Protein AF-A0A5C6NQ43-F1 (afdb_monomer_lite)

Radius of gyration: 27.14 Å; chains: 1; bounding box: 45×56×101 Å

pLDDT: mean 70.21, std 15.9, range [39.44, 92.94]

Organism: NCBI:txid433684

Foldseek 3Di:
DDDPDDPPPPDPDDPQKKKKKKWKAKAFFKKKFKFKAFPPDPDGDGGQDMDGGHPDDDIDIDMGIDRHPHDIDIDIDIGDDPDPDIDIDIDDIDMDGDHDDDDPPPPPVPPPPPPPPVVVVVVVVVVVVVVVPD

Sequence (134 aa):
MAGSGEPAARGRQVKQKQTQAVFVEALSEGTLNAFLKQKGQTSSEGPVWSLNGNQGDHWKQAKVSIHPTSSFQVVLEGIRGPGIEGDIAIDDVTLEEGECRDPPTNLSSKVLFRSSHIWLLCVTLVMTLLEGQR

Structure (mmCIF, N/CA/C/O backbone):
data_AF-A0A5C6NQ43-F1
#
_entry.id   AF-A0A5C6NQ43-F1
#
loop_
_atom_site.group_PDB
_atom_site.id
_atom_site.type_symbol
_atom_site.label_atom_id
_atom_site.label_alt_id
_atom_site.label_comp_id
_atom_site.label_asym_id
_atom_site.label_entity_id
_atom_site.label_seq_id
_atom_site.pdbx_PDB_ins_code
_atom_site.Cartn_x
_atom_site.Cartn_y
_atom_site.Cartn_z
_atom_site.occupancy
_atom_site.B_iso_or_equiv
_atom_site.auth_seq_id
_atom_site.auth_comp_id
_atom_site.auth_asym_id
_atom_site.auth_atom_id
_atom_site.pdbx_PDB_model_num
ATOM 1 N N . MET A 1 1 ? -32.860 -5.050 53.056 1.00 42.69 1 MET A N 1
ATOM 2 C CA . MET A 1 1 ? -33.256 -4.546 51.725 1.00 42.69 1 MET A CA 1
ATOM 3 C C . MET A 1 1 ? -32.010 -4.554 50.859 1.00 42.69 1 MET A C 1
ATOM 5 O O . MET A 1 1 ? -31.012 -3.974 51.265 1.00 42.69 1 MET A O 1
ATOM 9 N N . ALA A 1 2 ? -32.034 -5.323 49.774 1.00 43.94 2 ALA A N 1
ATOM 10 C CA . ALA A 1 2 ? -30.904 -5.544 48.880 1.00 43.94 2 ALA A CA 1
ATOM 11 C C . ALA A 1 2 ? -30.531 -4.285 48.081 1.00 43.94 2 ALA A C 1
ATOM 13 O O . ALA A 1 2 ? -31.380 -3.441 47.809 1.00 43.94 2 ALA A O 1
ATOM 14 N N . GLY A 1 3 ? -29.267 -4.215 47.675 1.00 42.47 3 GLY A N 1
ATOM 15 C CA . GLY A 1 3 ? -28.740 -3.214 46.753 1.00 42.47 3 GLY A CA 1
ATOM 16 C C . GLY A 1 3 ? -27.366 -3.632 46.241 1.00 42.47 3 GLY A C 1
ATOM 17 O O . GLY A 1 3 ? -26.404 -2.884 46.372 1.00 42.47 3 GLY A O 1
ATOM 18 N N . SER A 1 4 ? -27.244 -4.866 45.741 1.00 46.81 4 SER A N 1
ATOM 19 C CA . SER A 1 4 ? -26.047 -5.318 45.031 1.00 46.81 4 SER A CA 1
ATOM 20 C C . SER A 1 4 ? -25.975 -4.590 43.690 1.00 46.81 4 SER A C 1
ATOM 22 O O . SER A 1 4 ? -26.753 -4.881 42.783 1.00 46.81 4 SER A O 1
ATOM 24 N N . GLY A 1 5 ? -25.066 -3.623 43.581 1.00 43.56 5 GLY A N 1
ATOM 25 C CA . GLY A 1 5 ? -24.696 -3.025 42.305 1.00 43.56 5 GLY A CA 1
ATOM 26 C C . GLY A 1 5 ? -24.060 -4.084 41.409 1.00 43.56 5 GLY A C 1
ATOM 27 O O . GLY A 1 5 ? -23.017 -4.646 41.737 1.00 43.56 5 GLY A O 1
ATOM 28 N N . GLU A 1 6 ? -24.724 -4.374 40.301 1.00 54.03 6 GLU A N 1
ATOM 29 C CA . GLU A 1 6 ? -24.242 -5.228 39.224 1.00 54.03 6 GLU A CA 1
ATOM 30 C C . GLU A 1 6 ? -22.988 -4.596 38.588 1.00 54.03 6 GLU A C 1
ATOM 3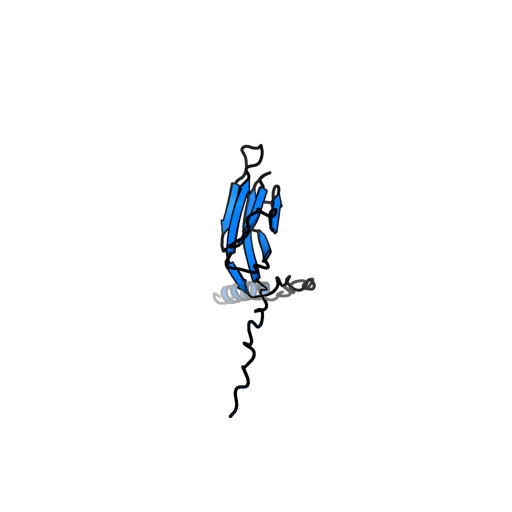2 O O . GLU A 1 6 ? -23.035 -3.425 38.191 1.00 54.03 6 GLU A O 1
ATOM 37 N N . PRO A 1 7 ? -21.842 -5.295 38.487 1.00 45.91 7 PRO A N 1
ATOM 38 C CA . PRO A 1 7 ? -20.711 -4.756 37.755 1.00 45.91 7 PRO A CA 1
ATOM 39 C C . PRO A 1 7 ? -21.032 -4.786 36.259 1.00 45.91 7 PRO A C 1
ATOM 41 O O . PRO A 1 7 ? -21.253 -5.843 35.670 1.00 45.91 7 PRO A O 1
ATOM 44 N N . ALA A 1 8 ? -21.035 -3.602 35.646 1.00 46.59 8 ALA A N 1
ATOM 45 C CA . ALA A 1 8 ? -21.163 -3.423 34.209 1.00 46.59 8 ALA A CA 1
ATOM 46 C C . ALA A 1 8 ? -20.105 -4.261 33.472 1.00 46.59 8 ALA A C 1
ATOM 48 O O . ALA A 1 8 ? -18.923 -3.912 33.439 1.00 46.59 8 ALA A O 1
ATOM 49 N N . ALA A 1 9 ? -20.538 -5.359 32.852 1.00 51.62 9 ALA A N 1
ATOM 50 C CA . ALA A 1 9 ? -19.732 -6.135 31.925 1.00 51.62 9 ALA A CA 1
ATOM 51 C C . ALA A 1 9 ? -19.460 -5.280 30.679 1.00 51.62 9 ALA A C 1
ATOM 53 O O . ALA A 1 9 ? -20.261 -5.227 29.746 1.00 51.62 9 ALA A O 1
ATOM 54 N N . ARG A 1 10 ? -18.337 -4.557 30.670 1.00 54.12 10 ARG A N 1
ATOM 55 C CA . ARG A 1 10 ? -17.939 -3.729 29.532 1.00 54.12 10 ARG A CA 1
ATOM 56 C C . ARG A 1 10 ? -16.846 -4.432 28.728 1.00 54.12 10 ARG A C 1
ATOM 58 O O . ARG A 1 10 ? -15.673 -4.381 29.069 1.00 54.12 10 ARG A O 1
ATOM 65 N N . GLY A 1 11 ? -17.280 -5.041 27.624 1.00 39.44 11 GLY A N 1
ATOM 66 C CA . GLY A 1 11 ? -16.494 -5.180 26.399 1.00 39.44 11 GLY A CA 1
ATOM 67 C C . GLY A 1 11 ? -15.683 -6.463 26.257 1.00 39.44 11 GLY A C 1
ATOM 68 O O . GLY A 1 11 ? -14.483 -6.488 26.506 1.00 39.44 11 GLY A O 1
ATOM 69 N N . ARG A 1 12 ? -16.308 -7.505 25.700 1.00 47.41 12 ARG A N 1
ATOM 70 C CA . ARG A 1 12 ? -15.582 -8.515 24.925 1.00 47.41 12 ARG A CA 1
ATOM 71 C C . ARG A 1 12 ? -14.953 -7.777 23.739 1.00 47.41 12 ARG A C 1
ATOM 73 O O . ARG A 1 12 ? -15.674 -7.403 22.819 1.00 47.41 12 ARG A O 1
ATOM 80 N N . GLN A 1 13 ? -13.650 -7.500 23.791 1.00 44.06 13 GLN A N 1
ATOM 81 C CA . GLN A 1 13 ? -12.921 -6.980 22.634 1.00 44.06 13 GLN A CA 1
ATOM 82 C C . GLN A 1 13 ? -13.103 -7.993 21.501 1.00 44.06 13 GLN A C 1
ATOM 84 O O . GLN A 1 13 ? -12.700 -9.156 21.606 1.00 44.06 13 GLN A O 1
ATOM 89 N N . VAL A 1 14 ? -13.835 -7.575 20.472 1.00 47.53 14 VAL A N 1
ATOM 90 C CA . VAL A 1 14 ? -14.024 -8.329 19.237 1.00 47.53 14 VAL A CA 1
ATOM 91 C C . VAL A 1 14 ? -12.625 -8.613 18.696 1.00 47.53 14 VAL A C 1
ATOM 93 O O . VAL A 1 14 ? -11.784 -7.720 18.678 1.00 47.53 14 VAL A O 1
ATOM 96 N N . LYS A 1 15 ? -12.337 -9.861 18.312 1.00 43.22 15 LYS A N 1
ATOM 97 C CA . LYS A 1 15 ? -11.091 -10.205 17.614 1.00 43.22 15 LYS A CA 1
ATOM 98 C C . LYS A 1 15 ? -11.047 -9.394 16.315 1.00 43.22 15 LYS A C 1
ATOM 100 O O . LYS A 1 15 ? -11.619 -9.829 15.325 1.00 43.22 15 LYS A O 1
ATOM 105 N N . GLN A 1 16 ? -10.411 -8.228 16.319 1.00 48.62 16 GLN A N 1
ATOM 106 C CA . GLN A 1 16 ? -10.221 -7.440 15.106 1.00 48.62 16 GLN A CA 1
ATOM 107 C C . GLN A 1 16 ? -8.994 -8.003 14.393 1.00 48.62 16 GLN A C 1
ATOM 109 O O . GLN A 1 16 ? -7.851 -7.720 14.740 1.00 48.62 16 GLN A O 1
ATOM 114 N N . LYS A 1 17 ? -9.266 -8.923 13.472 1.00 54.34 17 LYS A N 1
ATOM 115 C CA . LYS A 1 17 ? -8.315 -9.515 12.535 1.00 54.34 17 LYS A CA 1
ATOM 116 C C . LYS A 1 17 ? -8.900 -9.214 11.165 1.00 54.34 17 LYS A C 1
ATOM 118 O O . LYS A 1 17 ? -9.928 -9.802 10.842 1.00 54.34 17 LYS A O 1
ATOM 123 N N . GLN A 1 18 ? -8.366 -8.244 10.432 1.00 55.59 18 GLN A N 1
ATOM 124 C CA . GLN A 1 18 ? -8.884 -7.895 9.107 1.00 55.59 18 GLN A CA 1
ATOM 125 C C . GLN A 1 18 ? -7.736 -7.755 8.112 1.00 55.59 18 GLN A C 1
ATOM 127 O O . GLN A 1 18 ? -6.683 -7.200 8.410 1.00 55.59 18 GLN A O 1
ATOM 132 N N . THR A 1 19 ? -7.954 -8.308 6.928 1.00 60.59 19 THR A N 1
ATOM 133 C CA . THR A 1 19 ? -6.986 -8.458 5.848 1.00 60.59 19 THR A CA 1
ATOM 134 C C . THR A 1 19 ? -7.571 -7.832 4.589 1.00 60.59 19 THR A C 1
ATOM 136 O O . THR A 1 19 ? -8.739 -8.052 4.278 1.00 60.59 19 THR A O 1
ATOM 139 N N . GLN A 1 20 ? -6.769 -7.069 3.850 1.00 57.50 20 GLN A N 1
ATOM 140 C CA . GLN A 1 20 ? -7.145 -6.512 2.553 1.00 57.50 20 GLN A CA 1
ATOM 141 C C . GLN A 1 20 ? -6.337 -7.161 1.433 1.00 57.50 20 GLN A C 1
ATOM 143 O O . GLN A 1 20 ? -5.136 -7.365 1.595 1.00 57.50 20 GLN A O 1
ATOM 148 N N . ALA A 1 21 ? -6.981 -7.435 0.297 1.00 51.72 21 ALA A N 1
ATOM 149 C CA . ALA A 1 21 ? -6.299 -7.719 -0.961 1.00 51.72 21 ALA A CA 1
ATOM 150 C C . ALA A 1 21 ? -6.329 -6.475 -1.867 1.00 51.72 21 ALA A C 1
ATOM 152 O O . ALA A 1 21 ? -7.380 -5.852 -2.014 1.00 51.72 21 ALA A O 1
ATOM 153 N N . VAL A 1 22 ? -5.188 -6.106 -2.449 1.00 54.22 22 VAL A N 1
ATOM 154 C CA . VAL A 1 22 ? -5.048 -5.006 -3.417 1.00 54.22 22 VAL A CA 1
ATOM 155 C C . VAL A 1 22 ? -4.389 -5.581 -4.666 1.00 54.22 22 VAL A C 1
ATOM 157 O O . VAL A 1 22 ? -3.285 -6.114 -4.564 1.00 54.22 22 VAL A O 1
ATOM 160 N N . PHE A 1 23 ? -5.032 -5.512 -5.831 1.00 52.94 23 PHE A N 1
ATOM 161 C CA . PHE A 1 23 ? -4.378 -5.867 -7.093 1.00 52.94 23 PHE A CA 1
ATOM 162 C C . PHE A 1 23 ? -3.663 -4.634 -7.623 1.00 52.94 23 PHE A C 1
ATOM 164 O O . PHE A 1 23 ? -4.298 -3.599 -7.789 1.00 52.94 23 PHE A O 1
ATOM 171 N N . VAL A 1 24 ? -2.348 -4.722 -7.820 1.00 55.03 24 VAL A N 1
ATOM 172 C CA . VAL A 1 24 ? -1.509 -3.579 -8.198 1.00 55.03 24 VAL A CA 1
ATOM 173 C C . VAL A 1 24 ? -0.766 -3.891 -9.490 1.00 55.03 24 VAL A C 1
ATOM 175 O O . VAL A 1 24 ? -0.080 -4.913 -9.579 1.00 55.03 24 VAL A O 1
ATOM 178 N N . GLU A 1 25 ? -0.864 -2.984 -10.459 1.00 54.09 25 GLU A N 1
ATOM 179 C CA . GLU A 1 25 ? 0.135 -2.816 -11.513 1.00 54.09 25 GLU A CA 1
ATOM 180 C C . GLU A 1 25 ? 1.011 -1.631 -11.110 1.00 54.09 25 GLU A C 1
ATOM 182 O O . GLU A 1 25 ? 0.499 -0.566 -10.779 1.00 54.09 25 GLU A O 1
ATOM 187 N N . ALA A 1 26 ? 2.325 -1.824 -11.081 1.00 54.41 26 ALA A N 1
ATOM 188 C CA . ALA A 1 26 ? 3.274 -0.727 -10.968 1.00 54.41 26 ALA A CA 1
ATOM 189 C C . ALA A 1 26 ? 4.340 -0.953 -12.032 1.00 54.41 26 ALA A C 1
ATOM 191 O O . ALA A 1 26 ? 5.297 -1.711 -11.837 1.00 54.41 26 ALA A O 1
ATOM 192 N N . LEU A 1 27 ? 4.129 -0.324 -13.184 1.00 53.94 27 LEU A N 1
ATOM 193 C CA . LEU A 1 27 ? 5.169 -0.181 -14.187 1.00 53.94 27 LEU A CA 1
ATOM 194 C C . LEU A 1 27 ? 6.058 0.972 -13.690 1.00 53.94 27 LEU A C 1
ATOM 196 O O . LEU A 1 27 ? 5.546 2.045 -13.426 1.00 53.94 27 LEU A O 1
ATOM 200 N N . SER A 1 28 ? 7.368 0.763 -13.545 1.00 63.00 28 SER A N 1
ATOM 201 C CA . SER A 1 28 ? 8.389 1.751 -13.108 1.00 63.00 28 SER A CA 1
ATOM 202 C C . SER A 1 28 ? 8.558 2.057 -11.598 1.00 63.00 28 SER A C 1
ATOM 204 O O . SER A 1 28 ? 7.896 1.500 -10.728 1.00 63.00 28 SER A O 1
ATOM 206 N N . GLU A 1 29 ? 9.568 2.888 -11.296 1.00 71.69 29 GLU A N 1
ATOM 207 C CA . GLU A 1 29 ? 10.165 3.258 -9.999 1.00 71.69 29 GLU A CA 1
ATOM 208 C C . GLU A 1 29 ? 9.240 4.004 -9.006 1.00 71.69 29 GLU A C 1
ATOM 210 O O . GLU A 1 29 ? 9.724 4.719 -8.128 1.00 71.69 29 GLU A O 1
ATOM 215 N N . GLY A 1 30 ? 7.918 3.888 -9.140 1.00 83.19 30 GLY A N 1
ATOM 216 C CA . GLY A 1 30 ? 6.956 4.471 -8.203 1.00 83.19 30 GLY A CA 1
ATOM 217 C C . GLY A 1 30 ? 6.857 3.710 -6.879 1.00 83.19 30 GLY A C 1
ATOM 218 O O . GLY A 1 30 ? 7.342 2.585 -6.735 1.00 83.19 30 GLY A O 1
ATOM 219 N N . THR A 1 31 ? 6.186 4.320 -5.904 1.00 89.75 31 THR A N 1
ATOM 220 C CA . THR A 1 31 ? 5.853 3.683 -4.625 1.00 89.75 31 THR A CA 1
ATOM 221 C C . THR A 1 31 ? 4.344 3.684 -4.425 1.00 89.75 31 THR A C 1
ATOM 223 O O . THR A 1 31 ? 3.708 4.719 -4.579 1.00 89.75 31 THR A O 1
ATOM 226 N N . LEU A 1 32 ? 3.764 2.554 -4.031 1.00 90.12 32 LEU A N 1
ATOM 227 C CA . LEU A 1 32 ? 2.404 2.483 -3.509 1.00 90.12 32 LEU A CA 1
ATOM 228 C C . LEU A 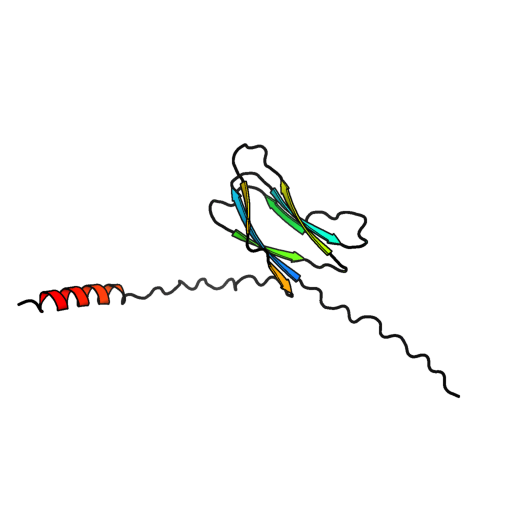1 32 ? 2.462 2.190 -2.011 1.00 90.12 32 LEU A C 1
ATOM 230 O O . LEU A 1 32 ? 2.966 1.152 -1.589 1.00 90.12 32 LEU A O 1
ATOM 234 N N . ASN A 1 33 ? 1.914 3.094 -1.211 1.00 92.75 33 ASN A N 1
ATOM 235 C CA . ASN A 1 33 ? 1.790 2.955 0.232 1.00 92.75 33 ASN A CA 1
ATOM 236 C C . ASN A 1 33 ? 0.335 2.686 0.620 1.00 92.75 33 ASN A C 1
ATOM 238 O O . ASN A 1 33 ? -0.592 3.210 0.004 1.00 92.75 33 ASN A O 1
ATOM 242 N N . ALA A 1 34 ? 0.137 1.935 1.699 1.00 91.38 34 ALA A N 1
ATOM 243 C CA . ALA A 1 34 ? -1.135 1.835 2.398 1.00 91.38 34 ALA A CA 1
ATOM 244 C C . ALA A 1 34 ? -0.974 2.359 3.828 1.00 91.38 34 ALA A C 1
ATOM 246 O O . ALA A 1 34 ? -0.055 1.96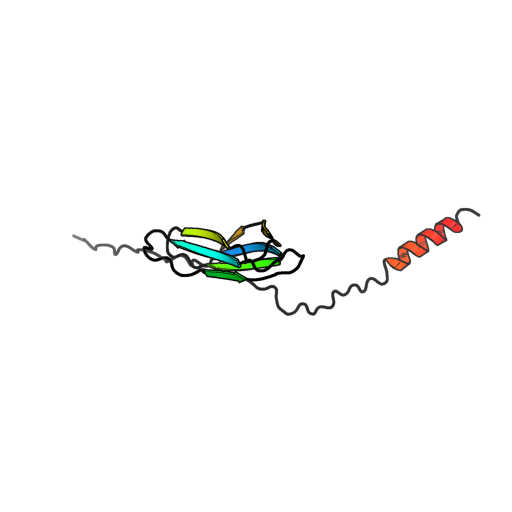2 4.545 1.00 91.38 34 ALA A O 1
ATOM 247 N N . PHE A 1 35 ? -1.888 3.221 4.261 1.00 92.06 35 PHE A N 1
ATOM 248 C CA . PHE A 1 35 ? -1.946 3.768 5.614 1.00 92.06 35 PHE A CA 1
ATOM 249 C C . PHE A 1 35 ? -3.256 3.396 6.292 1.00 92.06 35 PHE A C 1
ATOM 251 O O . PHE A 1 35 ? -4.308 3.322 5.653 1.00 92.06 35 PHE A O 1
ATOM 258 N N . LEU A 1 36 ? -3.196 3.250 7.613 1.00 90.44 36 LEU A N 1
ATOM 259 C CA . LEU A 1 36 ? -4.362 3.068 8.462 1.00 90.44 36 LEU A CA 1
ATOM 260 C C . LEU A 1 36 ? -4.592 4.346 9.272 1.00 90.44 36 LEU A C 1
ATOM 262 O O . LEU A 1 36 ? -3.790 4.691 10.133 1.00 90.44 36 LEU A O 1
ATOM 266 N N . LYS A 1 37 ? -5.686 5.061 9.002 1.00 90.38 37 LYS A N 1
ATOM 267 C CA . LYS A 1 37 ? -6.094 6.231 9.793 1.00 90.38 37 LYS A CA 1
ATOM 268 C C . LYS A 1 37 ? -7.184 5.835 10.766 1.00 90.38 37 LYS A C 1
ATOM 270 O O . LYS A 1 37 ? -8.240 5.377 10.342 1.00 90.38 37 LYS A O 1
ATOM 275 N N . GLN A 1 38 ? -6.962 6.056 12.054 1.00 90.12 38 GLN A N 1
ATOM 276 C CA . GLN A 1 38 ? -7.918 5.695 13.094 1.00 90.12 38 GLN A CA 1
ATOM 277 C C . GLN A 1 38 ? -8.528 6.915 13.785 1.00 90.12 38 GLN A C 1
ATOM 279 O O . GLN A 1 38 ? -7.867 7.924 14.036 1.00 90.12 38 GLN A O 1
ATOM 284 N N . LYS A 1 39 ? -9.810 6.818 14.152 1.00 88.62 39 LYS A N 1
ATOM 285 C CA . LYS A 1 39 ? -10.502 7.872 14.898 1.00 88.62 39 LYS A CA 1
ATOM 286 C C . LYS A 1 39 ? -9.839 8.060 16.264 1.00 88.62 39 LYS A C 1
ATOM 288 O O . LYS A 1 39 ? -9.795 7.127 17.063 1.00 88.62 39 LYS A O 1
ATOM 293 N N . GLY A 1 40 ? -9.384 9.285 16.530 1.00 85.88 40 GLY A N 1
ATOM 294 C CA . GLY A 1 40 ? -8.716 9.666 17.779 1.00 85.88 40 GLY A CA 1
ATOM 295 C C . GLY A 1 40 ? -7.191 9.534 17.756 1.00 85.88 40 GLY A C 1
ATOM 296 O O . GLY A 1 40 ? -6.554 9.928 18.728 1.00 85.88 40 GLY A O 1
ATOM 297 N N . GLN A 1 41 ? -6.601 9.035 16.666 1.00 82.94 41 GLN A N 1
ATOM 298 C CA . GLN A 1 41 ? -5.151 9.003 16.490 1.00 82.94 41 GLN A CA 1
ATOM 299 C C . GLN A 1 41 ? -4.680 10.380 15.999 1.00 82.94 41 GLN A C 1
ATOM 301 O O . GLN A 1 41 ? -5.137 10.873 14.968 1.00 82.94 41 GLN A O 1
ATOM 306 N N . THR A 1 42 ? -3.822 11.038 16.777 1.00 71.94 42 THR A N 1
ATOM 307 C CA . THR A 1 42 ? -3.335 12.403 16.501 1.00 71.94 42 THR A CA 1
ATOM 308 C C . THR A 1 42 ? -1.990 12.420 15.778 1.00 71.94 42 THR A C 1
ATOM 310 O O . THR A 1 42 ? -1.655 13.414 15.139 1.00 71.94 42 THR A O 1
ATOM 313 N N . SER A 1 43 ? -1.241 11.318 15.835 1.00 70.06 43 SER A N 1
ATOM 314 C CA . SER A 1 43 ? -0.002 11.099 15.093 1.00 70.06 43 SER A CA 1
ATOM 315 C C . SER A 1 43 ? -0.236 10.088 13.975 1.00 70.06 43 SER A C 1
ATOM 317 O O . SER A 1 43 ? -0.720 8.987 14.238 1.00 70.06 43 SER A O 1
ATOM 319 N N . SER A 1 44 ? 0.132 10.431 12.742 1.00 65.44 44 SER A N 1
ATOM 320 C CA . SER A 1 44 ? 0.205 9.445 11.664 1.00 65.44 44 SER A CA 1
ATOM 321 C C . SER A 1 44 ? 1.376 8.501 11.931 1.00 65.44 44 SER A C 1
ATOM 323 O O . SER A 1 44 ? 2.533 8.921 11.884 1.00 65.44 44 SER A O 1
ATOM 325 N N . GLU A 1 45 ? 1.085 7.237 12.217 1.00 78.56 45 GLU A N 1
ATOM 326 C CA . GLU A 1 45 ? 2.080 6.174 12.076 1.00 78.56 45 GLU A CA 1
ATOM 327 C C . GLU A 1 45 ? 2.482 6.044 10.594 1.00 78.56 45 GLU A C 1
ATOM 329 O O . GLU A 1 45 ? 1.775 6.522 9.699 1.00 78.56 45 GLU A O 1
ATOM 334 N N . GLY A 1 46 ? 3.653 5.455 10.335 1.00 90.12 46 GLY A N 1
ATOM 335 C CA . GLY A 1 46 ? 4.118 5.186 8.972 1.00 90.12 46 GLY A CA 1
ATOM 336 C C . GLY A 1 46 ? 3.166 4.263 8.193 1.00 90.12 46 GLY A C 1
ATOM 337 O O . GLY A 1 46 ? 2.174 3.777 8.745 1.00 90.12 46 GLY A O 1
ATOM 338 N N . PRO A 1 47 ? 3.444 3.998 6.906 1.00 92.94 47 PRO A N 1
ATOM 339 C CA . PRO A 1 47 ? 2.601 3.108 6.119 1.00 92.94 47 PRO A CA 1
ATOM 340 C C . PRO A 1 47 ? 2.569 1.705 6.740 1.00 92.94 47 PRO A C 1
ATOM 342 O O . PRO A 1 47 ? 3.599 1.170 7.151 1.00 92.94 47 PRO A O 1
ATOM 345 N N . VAL A 1 48 ? 1.383 1.095 6.781 1.00 90.38 48 VAL A N 1
ATOM 346 C CA . VAL A 1 48 ? 1.205 -0.302 7.216 1.00 90.38 48 VAL A CA 1
ATOM 347 C C . VAL A 1 48 ? 1.710 -1.287 6.162 1.00 90.38 48 VAL A C 1
ATOM 349 O O . VAL A 1 48 ? 1.988 -2.443 6.471 1.00 90.38 48 VAL A O 1
ATOM 352 N N . TRP A 1 49 ? 1.843 -0.825 4.919 1.00 91.00 49 TRP A N 1
ATOM 353 C CA . TRP A 1 49 ? 2.433 -1.563 3.813 1.00 91.00 49 TRP A CA 1
ATOM 354 C C . TRP A 1 49 ? 2.975 -0.595 2.763 1.00 91.00 49 TRP A C 1
ATOM 356 O O . TRP A 1 49 ? 2.404 0.473 2.544 1.00 91.00 49 TRP A O 1
ATOM 366 N N . SER A 1 50 ? 4.071 -0.974 2.114 1.00 91.94 50 SER A N 1
ATOM 367 C CA . SER A 1 50 ? 4.686 -0.201 1.040 1.00 91.94 50 SER A CA 1
ATOM 368 C C . SER A 1 50 ? 5.238 -1.147 -0.017 1.00 91.94 50 SER A C 1
ATOM 370 O O . SER A 1 50 ? 5.886 -2.145 0.309 1.00 91.94 50 SER A O 1
ATOM 372 N N . LEU A 1 51 ? 4.979 -0.825 -1.279 1.00 88.25 51 LEU A N 1
ATOM 373 C CA . LEU A 1 51 ? 5.528 -1.498 -2.443 1.00 88.25 51 LEU A CA 1
ATOM 374 C C . LEU A 1 51 ? 6.246 -0.473 -3.297 1.00 88.25 51 LEU A C 1
ATOM 376 O O . LEU A 1 51 ? 5.648 0.507 -3.725 1.00 88.25 51 LEU A O 1
ATOM 380 N N . ASN A 1 52 ? 7.527 -0.708 -3.541 1.00 88.06 52 ASN A N 1
ATOM 381 C CA . ASN A 1 52 ? 8.370 0.216 -4.276 1.00 88.06 52 ASN A CA 1
ATOM 382 C C . ASN A 1 52 ? 8.970 -0.452 -5.507 1.00 88.06 52 ASN A C 1
ATOM 384 O O . ASN A 1 52 ? 9.375 -1.616 -5.456 1.00 88.06 52 ASN A O 1
ATOM 388 N N . GLY A 1 53 ? 9.112 0.328 -6.570 1.00 85.31 53 GLY A N 1
ATOM 389 C CA . GLY A 1 53 ? 9.793 -0.087 -7.780 1.00 85.31 53 GLY A CA 1
ATOM 390 C C . GLY A 1 53 ? 8.928 -0.922 -8.715 1.00 85.31 53 GLY A C 1
ATOM 391 O O . GLY A 1 53 ? 7.785 -1.272 -8.419 1.00 85.31 53 GLY A O 1
ATOM 392 N N . ASN A 1 54 ? 9.536 -1.275 -9.846 1.00 83.31 54 ASN A N 1
ATOM 393 C CA . ASN A 1 54 ? 8.883 -2.006 -10.920 1.00 83.31 54 ASN A CA 1
ATOM 394 C C . ASN A 1 54 ? 8.417 -3.395 -10.457 1.00 83.31 54 ASN A C 1
ATOM 396 O O . ASN A 1 54 ? 9.209 -4.205 -9.968 1.00 83.31 54 ASN A O 1
ATOM 400 N N . GLN A 1 55 ? 7.133 -3.681 -10.661 1.00 82.06 55 GLN A N 1
ATOM 401 C CA . GLN A 1 55 ? 6.523 -4.962 -10.328 1.00 82.06 55 GLN A CA 1
ATOM 402 C C . GLN A 1 55 ? 6.432 -5.916 -11.525 1.00 82.06 55 GLN A C 1
ATOM 404 O O . GLN A 1 55 ? 6.072 -7.074 -11.341 1.00 82.06 55 GLN A O 1
ATOM 409 N N . GLY A 1 56 ? 6.847 -5.509 -12.718 1.00 80.38 56 GLY A N 1
ATOM 410 C CA . GLY A 1 56 ? 6.657 -6.271 -13.949 1.00 80.38 56 GLY A CA 1
ATOM 411 C C . GLY A 1 56 ? 5.313 -5.962 -14.605 1.00 80.38 56 GLY A C 1
ATOM 412 O O . GLY A 1 56 ? 4.566 -5.106 -14.149 1.00 80.38 56 GLY A O 1
ATOM 413 N N . ASP A 1 57 ? 5.020 -6.673 -15.686 1.00 79.62 57 ASP A N 1
ATOM 414 C CA . ASP A 1 57 ? 3.937 -6.419 -16.645 1.00 79.62 57 ASP A CA 1
ATOM 415 C C . ASP A 1 57 ? 2.690 -7.293 -16.412 1.00 79.62 57 ASP A C 1
ATOM 417 O O . ASP A 1 57 ? 1.916 -7.584 -17.328 1.00 79.62 57 ASP A O 1
ATOM 421 N N . HIS A 1 58 ? 2.486 -7.735 -15.170 1.00 79.69 58 HIS A N 1
ATOM 422 C CA . HIS A 1 58 ? 1.355 -8.569 -14.780 1.00 79.69 58 HIS A CA 1
ATOM 423 C C . HIS A 1 58 ? 0.740 -8.092 -13.465 1.00 79.69 58 HIS A C 1
ATOM 425 O O . HIS A 1 58 ? 1.454 -7.699 -12.540 1.00 79.69 58 HIS A O 1
ATOM 431 N N . TRP A 1 59 ? -0.584 -8.225 -13.355 1.00 81.62 59 TRP A N 1
ATOM 432 C CA . TRP A 1 59 ? -1.320 -7.972 -12.120 1.00 81.62 59 TRP A CA 1
ATOM 433 C C . TRP A 1 59 ? -0.782 -8.819 -10.971 1.00 81.62 59 TRP A C 1
ATOM 435 O O . TRP A 1 59 ? -0.740 -10.052 -11.048 1.00 81.62 59 TRP A O 1
ATOM 445 N N . LYS A 1 60 ? -0.414 -8.155 -9.874 1.00 81.25 60 LYS A N 1
ATOM 446 C CA . LYS A 1 60 ? -0.021 -8.820 -8.633 1.00 81.25 60 LYS A CA 1
ATOM 447 C C . LYS A 1 60 ? -1.031 -8.546 -7.541 1.00 81.25 60 LYS A C 1
ATOM 449 O O . LYS A 1 60 ? -1.377 -7.401 -7.274 1.00 81.25 60 LYS A O 1
ATOM 454 N N . GLN A 1 61 ? -1.440 -9.609 -6.862 1.00 81.56 61 GLN A N 1
ATOM 455 C CA . GLN A 1 61 ? -2.236 -9.498 -5.652 1.00 81.56 61 GLN A CA 1
ATOM 456 C C . GLN A 1 61 ? -1.317 -9.218 -4.457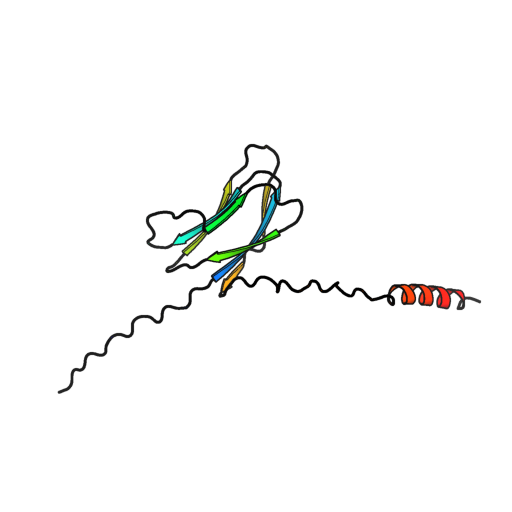 1.00 81.56 61 GLN A C 1
ATOM 458 O O . GLN A 1 61 ? -0.459 -10.034 -4.120 1.00 81.56 61 GLN A O 1
ATOM 463 N N . ALA A 1 62 ? -1.520 -8.090 -3.790 1.00 82.62 62 ALA A N 1
ATOM 464 C CA . ALA A 1 62 ? -0.973 -7.799 -2.474 1.00 82.62 62 ALA A CA 1
ATOM 465 C C . ALA A 1 62 ? -2.003 -8.163 -1.404 1.00 82.62 62 ALA A C 1
ATOM 467 O O . ALA A 1 62 ? -3.195 -7.939 -1.598 1.00 82.62 62 ALA A O 1
ATOM 468 N N . LYS A 1 63 ? -1.550 -8.707 -0.271 1.00 83.38 63 LYS A N 1
ATOM 469 C CA . LYS A 1 63 ? -2.380 -8.928 0.918 1.00 83.38 63 LYS A CA 1
ATOM 470 C C . LYS A 1 63 ? -1.781 -8.176 2.101 1.00 83.38 63 LYS A C 1
ATOM 472 O O . LYS A 1 63 ? -0.600 -8.342 2.393 1.00 83.38 63 LYS A O 1
ATOM 477 N N . VAL A 1 64 ? -2.585 -7.348 2.761 1.00 83.56 64 VAL A N 1
ATOM 478 C CA . VAL A 1 64 ? -2.155 -6.474 3.857 1.00 83.56 64 VAL A CA 1
ATOM 479 C C . VAL A 1 64 ? -3.019 -6.739 5.085 1.00 83.56 64 VAL A C 1
ATOM 481 O O . VAL A 1 64 ? -4.227 -6.502 5.067 1.00 83.56 64 VAL A O 1
ATOM 484 N N . SER A 1 65 ? -2.398 -7.216 6.163 1.00 82.75 65 SER A N 1
ATOM 485 C CA . SER A 1 65 ? -3.062 -7.380 7.459 1.00 82.75 65 SER A CA 1
ATOM 486 C C . SER A 1 65 ? -3.112 -6.048 8.203 1.00 82.75 65 SER A C 1
ATOM 488 O O . SER A 1 65 ? -2.077 -5.428 8.444 1.00 82.75 65 SER A O 1
ATOM 490 N N . ILE A 1 66 ? -4.304 -5.640 8.632 1.00 83.00 66 ILE A N 1
ATOM 491 C CA . ILE A 1 66 ? -4.524 -4.446 9.448 1.00 83.00 66 ILE A CA 1
ATOM 492 C C . ILE A 1 66 ? -5.238 -4.806 10.753 1.00 83.00 66 ILE A C 1
ATOM 494 O O . ILE A 1 66 ? -6.056 -5.722 10.828 1.00 83.00 66 ILE A O 1
ATOM 498 N N . HIS A 1 67 ? -4.923 -4.058 11.808 1.00 85.25 67 HIS A N 1
ATOM 499 C CA . HIS A 1 67 ? -5.444 -4.305 13.153 1.00 85.25 67 HIS A CA 1
ATOM 500 C C . HIS A 1 67 ? -6.014 -3.012 13.745 1.00 85.25 67 HIS A C 1
ATOM 502 O O . HIS A 1 67 ? -5.471 -2.488 14.719 1.00 85.25 67 HIS A O 1
ATOM 508 N N . PRO A 1 68 ? -7.079 -2.450 13.143 1.00 85.06 68 PRO A N 1
ATOM 509 C CA . PRO A 1 68 ? -7.712 -1.262 13.690 1.00 85.06 68 PRO A CA 1
ATOM 510 C C . PRO A 1 68 ? -8.267 -1.573 15.081 1.00 85.06 68 PRO A C 1
ATOM 512 O O . PRO A 1 68 ? -8.790 -2.653 15.323 1.00 85.06 68 PRO A O 1
ATOM 515 N N . THR A 1 69 ? -8.153 -0.605 15.982 1.00 85.88 69 THR A N 1
ATOM 516 C CA . THR A 1 69 ? -8.656 -0.621 17.370 1.00 85.88 69 THR A CA 1
ATOM 517 C C . THR A 1 69 ? -9.840 0.332 17.580 1.00 85.88 69 THR A C 1
ATOM 519 O O . THR A 1 69 ? -10.394 0.445 18.673 1.00 85.88 69 THR A O 1
ATOM 522 N N . SER A 1 70 ? -10.226 1.057 16.531 1.00 87.44 70 SER A N 1
ATOM 523 C CA . SER A 1 70 ? -11.341 2.003 16.491 1.00 87.44 70 SER A CA 1
ATOM 524 C C . SER A 1 70 ? -11.835 2.151 15.048 1.00 87.44 70 SER A C 1
ATOM 526 O O . SER A 1 70 ? -11.291 1.525 14.137 1.00 87.44 70 SER A O 1
ATOM 528 N N . SER A 1 71 ? -12.869 2.967 14.815 1.00 87.62 71 SER A N 1
ATOM 529 C CA . SER A 1 71 ? -13.299 3.312 13.452 1.00 87.62 71 SER A CA 1
ATOM 530 C C . SER A 1 71 ? -12.116 3.824 12.633 1.00 87.62 71 SER A C 1
ATOM 532 O O . SER A 1 71 ? -11.384 4.701 13.095 1.00 87.62 71 SER A O 1
ATOM 534 N N . PHE A 1 72 ? -11.946 3.288 11.428 1.00 89.38 72 PHE A N 1
ATOM 535 C CA . PHE A 1 72 ? -10.742 3.495 10.637 1.00 89.38 72 PHE A CA 1
ATOM 536 C C . PHE A 1 72 ? -11.040 3.800 9.170 1.00 89.38 72 PHE A C 1
ATOM 538 O O . PHE A 1 72 ? -12.154 3.609 8.685 1.00 89.38 72 PHE A O 1
ATOM 545 N N . GLN A 1 73 ? -10.009 4.269 8.476 1.00 89.94 73 GLN A N 1
ATOM 546 C CA . GLN A 1 73 ? -9.947 4.425 7.032 1.00 89.94 73 GLN A CA 1
ATOM 547 C C . GLN A 1 73 ? -8.642 3.809 6.535 1.00 89.94 73 GLN A C 1
ATOM 549 O O . GLN A 1 73 ? -7.593 4.000 7.153 1.00 89.94 73 GLN A O 1
ATOM 554 N N . VAL A 1 74 ? -8.708 3.108 5.407 1.00 89.88 74 VAL A N 1
ATOM 555 C CA . VAL A 1 74 ? -7.515 2.722 4.653 1.00 89.88 74 VAL A CA 1
ATOM 556 C C . VAL A 1 74 ? -7.260 3.791 3.600 1.00 89.88 74 VAL A C 1
ATOM 558 O O . VAL A 1 74 ? -8.181 4.193 2.891 1.00 89.88 74 VAL A O 1
ATOM 561 N N . VAL A 1 75 ? -6.023 4.271 3.521 1.00 91.56 75 VAL A N 1
ATOM 562 C CA . VAL A 1 75 ? -5.598 5.278 2.544 1.00 91.56 75 VAL A CA 1
ATOM 563 C C . VAL A 1 75 ? -4.502 4.680 1.679 1.00 91.56 75 VAL A C 1
ATOM 565 O O . VAL A 1 75 ? -3.467 4.282 2.204 1.00 91.56 75 VAL A O 1
ATOM 568 N N . LEU A 1 76 ? -4.735 4.631 0.370 1.00 91.81 76 LEU A N 1
ATOM 569 C CA . LEU A 1 76 ? -3.742 4.221 -0.620 1.00 91.81 76 LEU A CA 1
ATOM 570 C C . LEU A 1 76 ? -3.088 5.477 -1.204 1.00 91.81 76 LEU A C 1
ATOM 572 O O . LEU A 1 76 ? -3.786 6.393 -1.637 1.00 91.81 76 LEU A O 1
ATOM 576 N N . GLU A 1 77 ? -1.761 5.534 -1.186 1.00 92.50 77 GLU A N 1
ATOM 577 C CA . GLU A 1 77 ? -0.970 6.667 -1.669 1.00 92.50 77 GLU A CA 1
ATOM 578 C C . GLU A 1 77 ? 0.006 6.189 -2.742 1.00 92.50 77 GLU A C 1
ATOM 580 O O . GLU A 1 77 ? 0.905 5.399 -2.463 1.00 92.50 77 GLU A O 1
ATOM 585 N N . GLY A 1 78 ? -0.167 6.688 -3.965 1.00 90.06 78 GLY A N 1
ATOM 586 C CA . GLY A 1 78 ? 0.804 6.522 -5.040 1.00 90.06 78 GLY A CA 1
ATOM 587 C C . GLY A 1 78 ? 1.800 7.679 -5.048 1.00 90.06 78 GLY A C 1
ATOM 588 O O . GLY A 1 78 ? 1.411 8.836 -5.201 1.00 90.06 78 GLY A O 1
ATOM 589 N N . ILE A 1 79 ? 3.084 7.368 -4.917 1.00 89.44 79 ILE A N 1
ATOM 590 C CA . ILE A 1 79 ? 4.197 8.300 -5.073 1.00 89.44 79 ILE A CA 1
ATOM 591 C C . ILE A 1 79 ? 4.828 8.042 -6.434 1.00 89.44 79 ILE A C 1
ATOM 593 O O . ILE A 1 79 ? 5.291 6.939 -6.734 1.00 89.44 79 ILE A O 1
ATOM 597 N N . ARG A 1 80 ? 4.862 9.083 -7.261 1.00 85.44 80 ARG A N 1
ATOM 598 C CA . ARG A 1 80 ? 5.513 9.025 -8.566 1.00 85.44 80 ARG A CA 1
ATOM 599 C C . ARG A 1 80 ? 7.032 8.909 -8.389 1.00 85.44 80 ARG A C 1
ATOM 601 O O . ARG A 1 80 ? 7.627 9.693 -7.650 1.00 85.44 80 ARG A O 1
ATOM 608 N N . GLY A 1 81 ? 7.645 7.970 -9.108 1.00 83.75 81 GLY A N 1
ATOM 609 C CA . GLY A 1 81 ? 9.099 7.871 -9.225 1.00 83.75 81 GLY A CA 1
ATOM 610 C C . GLY A 1 81 ? 9.713 9.032 -10.029 1.00 83.75 81 GLY A C 1
ATOM 611 O O . GLY A 1 81 ? 8.994 9.827 -10.639 1.00 83.75 81 GLY A O 1
ATOM 612 N N . PRO A 1 82 ? 11.050 9.148 -10.068 1.00 81.81 82 PRO A N 1
ATOM 613 C CA . PRO A 1 82 ? 11.738 10.233 -10.777 1.00 81.81 82 PRO A CA 1
ATOM 614 C C . PRO A 1 82 ? 11.587 10.168 -12.311 1.00 81.81 82 PRO A C 1
ATOM 616 O O . PRO A 1 82 ? 11.813 11.169 -12.992 1.00 81.81 82 PRO A O 1
ATOM 619 N N . GLY A 1 83 ? 11.204 9.012 -12.862 1.00 76.56 83 GLY A N 1
ATOM 620 C CA . GLY A 1 83 ? 11.019 8.797 -14.296 1.00 76.56 83 GLY A CA 1
ATOM 621 C C . GLY A 1 83 ? 9.754 9.424 -14.904 1.00 76.56 83 GLY A C 1
ATOM 622 O O . GLY A 1 83 ? 8.867 9.964 -14.232 1.00 76.56 83 GLY A O 1
ATOM 623 N N . ILE A 1 84 ? 9.677 9.351 -16.234 1.00 71.94 84 ILE A N 1
ATOM 624 C CA . ILE A 1 84 ? 8.471 9.677 -17.021 1.00 71.94 84 ILE A CA 1
ATOM 625 C C . ILE A 1 84 ? 7.653 8.440 -17.392 1.00 71.94 84 ILE A C 1
ATOM 627 O O . ILE A 1 84 ? 6.523 8.569 -17.846 1.00 71.94 84 ILE A O 1
ATOM 631 N N . GLU A 1 85 ? 8.253 7.267 -17.239 1.00 70.19 85 GLU A N 1
ATOM 632 C CA . GLU A 1 85 ? 7.620 5.989 -17.505 1.00 70.19 85 GLU A CA 1
ATOM 633 C C . GLU A 1 85 ? 6.904 5.535 -16.243 1.00 70.19 85 GLU A C 1
ATOM 635 O O . GLU A 1 85 ? 7.396 5.781 -15.138 1.00 70.19 85 GLU A O 1
ATOM 640 N N . GLY A 1 86 ? 5.795 4.827 -16.419 1.00 69.12 86 GLY A N 1
ATOM 641 C CA . GLY A 1 86 ? 5.173 4.071 -15.351 1.00 69.12 86 GLY A CA 1
ATOM 642 C C . GLY A 1 86 ? 3.906 4.656 -14.762 1.00 69.12 86 GLY A C 1
ATOM 643 O O . GLY A 1 86 ? 3.818 5.852 -14.495 1.00 69.12 86 GLY A O 1
ATOM 644 N N . ASP A 1 87 ? 2.966 3.756 -14.504 1.00 75.00 87 ASP A N 1
ATOM 645 C CA . ASP A 1 87 ? 1.677 4.027 -13.896 1.00 75.00 87 ASP A CA 1
ATOM 646 C C . ASP A 1 87 ? 1.476 3.084 -12.708 1.00 75.00 87 ASP A C 1
ATOM 648 O O . ASP A 1 87 ? 2.037 1.984 -12.661 1.00 75.00 87 ASP A O 1
ATOM 652 N N . ILE A 1 88 ? 0.666 3.526 -11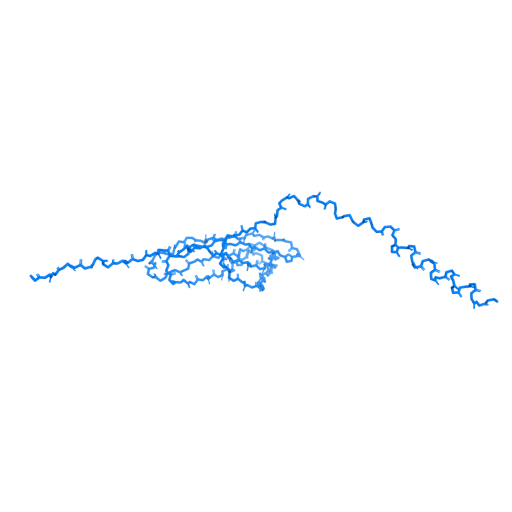.745 1.00 83.75 88 ILE A N 1
ATOM 653 C CA . ILE A 1 88 ? 0.155 2.676 -10.672 1.00 83.75 88 ILE A CA 1
ATOM 654 C C . ILE A 1 88 ? -1.334 2.461 -10.934 1.00 83.75 88 ILE A C 1
ATOM 656 O O . ILE A 1 88 ? -2.106 3.420 -10.886 1.00 83.75 88 ILE A O 1
ATOM 660 N N . ALA A 1 89 ? -1.738 1.217 -11.183 1.00 83.56 89 ALA A N 1
ATOM 661 C CA . ALA A 1 89 ? -3.141 0.829 -11.309 1.00 83.56 89 ALA A CA 1
ATOM 662 C C . ALA A 1 89 ? -3.561 -0.042 -10.124 1.00 83.56 89 ALA A C 1
ATOM 664 O O . ALA A 1 89 ? -2.768 -0.830 -9.607 1.00 83.56 89 ALA A O 1
ATOM 665 N N . ILE A 1 90 ? -4.808 0.123 -9.683 1.00 85.31 90 ILE A N 1
ATOM 666 C CA . ILE A 1 90 ? -5.385 -0.591 -8.544 1.00 85.31 90 ILE A CA 1
ATOM 667 C C . ILE A 1 90 ? -6.767 -1.094 -8.944 1.00 85.31 90 ILE A C 1
ATOM 669 O O . ILE A 1 90 ? -7.573 -0.300 -9.427 1.00 85.31 90 ILE A O 1
ATOM 673 N N . ASP A 1 91 ? -7.049 -2.371 -8.699 1.00 81.94 91 ASP A N 1
ATOM 674 C CA . ASP A 1 91 ? -8.372 -2.960 -8.929 1.00 81.94 91 ASP A CA 1
ATOM 675 C C . ASP A 1 91 ? -8.758 -3.963 -7.823 1.00 81.94 91 ASP A C 1
ATOM 677 O O . ASP A 1 91 ? -7.922 -4.353 -6.999 1.00 81.94 91 ASP A O 1
ATOM 681 N N . ASP A 1 92 ? -10.039 -4.346 -7.783 1.00 82.69 92 ASP A N 1
ATOM 682 C CA . ASP A 1 92 ? -10.600 -5.421 -6.946 1.00 82.69 92 ASP A CA 1
ATOM 683 C C . ASP A 1 92 ? -10.258 -5.325 -5.443 1.00 82.69 92 ASP A C 1
ATOM 685 O O . ASP A 1 92 ? -9.955 -6.306 -4.752 1.00 82.69 92 ASP A O 1
ATOM 689 N N . VAL A 1 93 ? -10.330 -4.107 -4.899 1.00 82.88 93 VAL A N 1
ATOM 690 C CA . VAL A 1 93 ? -10.042 -3.846 -3.484 1.00 82.88 93 VAL A CA 1
ATOM 691 C C . VAL A 1 93 ? -11.124 -4.453 -2.593 1.00 82.88 93 VAL A C 1
ATOM 693 O O . VAL A 1 93 ? -12.258 -3.975 -2.547 1.00 82.88 93 VAL A O 1
ATOM 696 N N . THR A 1 94 ? -10.743 -5.464 -1.812 1.00 81.06 94 THR A N 1
ATOM 697 C CA . THR A 1 94 ? -11.656 -6.168 -0.900 1.00 81.06 94 THR A CA 1
ATOM 698 C C . THR A 1 94 ? -11.145 -6.112 0.530 1.00 81.06 94 THR A C 1
ATOM 700 O O . THR A 1 94 ? -9.960 -6.326 0.779 1.00 81.06 94 THR A O 1
ATOM 703 N N . LEU A 1 95 ? -12.044 -5.844 1.479 1.00 81.31 95 LEU A N 1
ATOM 704 C CA . LEU A 1 95 ? -11.756 -5.878 2.909 1.00 81.31 95 LEU A CA 1
ATOM 705 C C . LEU A 1 95 ? -12.450 -7.087 3.544 1.00 81.31 95 LEU A C 1
ATOM 707 O O . LEU A 1 95 ? -13.678 -7.164 3.537 1.00 81.31 95 LEU A O 1
ATOM 711 N N . GLU A 1 96 ? -11.670 -8.010 4.103 1.00 78.69 96 GLU A N 1
ATOM 712 C CA . GLU A 1 96 ? -12.172 -9.262 4.673 1.00 78.69 96 GLU A CA 1
ATOM 713 C C . GLU A 1 96 ? -11.802 -9.410 6.151 1.00 78.69 96 GLU A C 1
ATOM 715 O O . GLU A 1 96 ? -10.724 -9.013 6.599 1.00 78.69 96 GLU A O 1
ATOM 720 N N . GLU A 1 97 ? -12.692 -10.036 6.920 1.00 78.62 97 GLU A N 1
ATOM 721 C CA . GLU A 1 97 ? -12.417 -10.462 8.292 1.00 78.62 97 GLU A CA 1
ATOM 722 C C . GLU A 1 97 ? -11.618 -11.769 8.304 1.00 78.62 97 GLU A C 1
ATOM 724 O O . GLU A 1 97 ? -12.043 -12.784 7.758 1.00 78.62 97 GLU A O 1
ATOM 729 N N . GLY A 1 98 ? -10.466 -11.762 8.973 1.00 75.56 98 GLY A N 1
ATOM 730 C CA . GLY A 1 98 ? -9.580 -12.912 9.107 1.00 75.56 98 GLY A CA 1
ATOM 731 C C . GLY A 1 98 ? -8.099 -12.576 8.935 1.00 75.56 98 GLY A C 1
ATOM 732 O O . GLY A 1 98 ? -7.702 -11.429 8.732 1.00 75.56 98 GLY A O 1
ATOM 733 N N . GLU A 1 99 ? -7.274 -13.616 9.043 1.00 72.06 99 GLU A N 1
ATOM 734 C CA . GLU A 1 99 ? -5.841 -13.556 8.741 1.00 72.06 99 GLU A CA 1
ATOM 735 C C . GLU A 1 99 ? -5.597 -13.758 7.244 1.00 72.06 99 GLU A C 1
ATOM 737 O O . GLU A 1 99 ? -6.253 -14.601 6.620 1.00 72.06 99 GLU A O 1
ATOM 742 N N . CYS A 1 100 ? -4.578 -13.082 6.704 1.00 73.62 100 CYS A N 1
ATOM 743 C CA . CYS A 1 100 ? -3.994 -13.416 5.411 1.00 73.62 100 CYS A CA 1
ATOM 744 C C . CYS A 1 100 ? -3.562 -14.884 5.434 1.00 73.62 100 CYS A C 1
ATOM 746 O O . CYS A 1 100 ? -2.562 -15.238 6.057 1.00 73.62 100 CYS A O 1
ATOM 748 N N . ARG A 1 101 ? -4.298 -15.760 4.748 1.00 70.12 101 ARG A N 1
ATOM 749 C CA . ARG A 1 101 ? -3.783 -17.089 4.426 1.00 70.12 101 ARG A CA 1
ATOM 750 C C . ARG A 1 101 ? -2.998 -16.981 3.135 1.00 70.12 101 ARG A C 1
ATOM 752 O O . ARG A 1 101 ? -3.572 -16.688 2.078 1.00 70.12 101 ARG A O 1
ATOM 759 N N . ASP A 1 102 ? -1.701 -17.232 3.223 1.00 65.44 102 ASP A N 1
ATOM 760 C CA . ASP A 1 102 ? -0.950 -17.603 2.037 1.00 65.44 102 ASP A CA 1
ATOM 761 C C . ASP A 1 102 ? -1.565 -18.885 1.469 1.00 65.44 102 ASP A C 1
ATOM 763 O O . ASP A 1 102 ? -1.989 -19.762 2.239 1.00 65.44 102 ASP A O 1
ATOM 767 N N . PRO A 1 103 ? -1.667 -19.012 0.134 1.00 62.12 103 PRO A N 1
ATOM 768 C CA . PRO A 1 103 ? -1.951 -20.312 -0.441 1.00 62.12 103 PRO A CA 1
ATOM 769 C C . PRO A 1 103 ? -0.921 -21.302 0.122 1.00 62.12 103 PRO A C 1
ATOM 771 O O . PRO A 1 103 ? 0.251 -20.939 0.267 1.00 62.12 103 PRO A O 1
ATOM 774 N N . PRO A 1 104 ? -1.331 -22.528 0.489 1.00 57.97 104 PRO A N 1
ATOM 775 C CA . PRO A 1 104 ? -0.406 -23.499 1.049 1.00 57.97 104 PRO A CA 1
ATOM 776 C C . PRO A 1 104 ? 0.801 -23.624 0.115 1.00 57.97 104 PRO A C 1
ATOM 778 O O . PRO A 1 104 ? 0.652 -23.955 -1.060 1.00 57.97 104 PRO A O 1
ATOM 781 N N . THR A 1 105 ? 2.001 -23.371 0.642 1.00 57.94 105 THR A N 1
ATOM 782 C CA . THR A 1 105 ? 3.282 -23.368 -0.092 1.00 57.94 105 THR A CA 1
ATOM 783 C C . THR A 1 105 ? 3.683 -24.745 -0.637 1.00 57.94 105 THR A C 1
ATOM 785 O O . THR A 1 105 ? 4.788 -24.934 -1.137 1.00 57.94 105 THR A O 1
ATOM 788 N N . ASN A 1 106 ? 2.771 -25.717 -0.604 1.00 54.47 106 ASN A N 1
ATOM 789 C CA . ASN A 1 106 ? 2.931 -27.039 -1.180 1.00 54.47 106 ASN A CA 1
ATOM 790 C C . ASN A 1 106 ? 1.885 -27.317 -2.266 1.00 54.47 106 ASN A C 1
ATOM 792 O O . ASN A 1 106 ? 1.156 -28.301 -2.225 1.00 54.47 106 ASN A O 1
ATOM 796 N N . LEU A 1 107 ? 1.856 -26.452 -3.278 1.00 56.34 107 LEU A N 1
ATOM 797 C CA . LEU A 1 107 ? 1.521 -26.876 -4.633 1.00 56.34 107 LEU A CA 1
ATOM 798 C C . LEU A 1 107 ? 2.735 -26.660 -5.545 1.00 56.34 107 LEU A C 1
ATOM 800 O O . LEU A 1 107 ? 2.637 -26.114 -6.634 1.00 56.34 107 LEU A O 1
ATOM 804 N N . SER A 1 108 ? 3.865 -27.260 -5.152 1.00 56.34 108 SER A N 1
ATOM 805 C CA . SER A 1 108 ? 4.660 -28.019 -6.128 1.00 56.34 108 SER A CA 1
ATOM 806 C C . SER A 1 108 ? 3.955 -29.349 -6.436 1.00 56.34 108 SER A C 1
ATOM 808 O O . SER A 1 108 ? 4.554 -30.413 -6.551 1.00 56.34 108 SER A O 1
ATOM 810 N N . SER A 1 109 ? 2.633 -29.328 -6.589 1.00 48.19 109 SER A N 1
ATOM 811 C CA . SER A 1 109 ? 2.027 -30.224 -7.540 1.00 48.19 109 SER A CA 1
ATOM 812 C C . SER A 1 109 ? 2.406 -29.622 -8.877 1.00 48.19 109 SER A C 1
ATOM 814 O O . SER A 1 109 ? 1.829 -28.620 -9.300 1.00 48.19 109 SER A O 1
ATOM 816 N N . LYS A 1 110 ? 3.368 -30.250 -9.555 1.00 46.69 110 LYS A N 1
ATOM 817 C CA . LYS A 1 110 ? 3.239 -30.469 -10.995 1.00 46.69 110 LYS A CA 1
ATOM 818 C C . LYS A 1 110 ? 1.739 -30.551 -11.253 1.00 46.69 110 LYS A C 1
ATOM 820 O O . LYS A 1 110 ? 1.130 -31.526 -10.809 1.00 46.69 110 LYS A O 1
ATOM 825 N N . VAL A 1 111 ? 1.126 -29.503 -11.812 1.00 51.53 111 VAL A N 1
ATOM 826 C CA . VAL A 1 111 ? -0.234 -29.635 -12.316 1.00 51.53 111 VAL A CA 1
ATOM 827 C C . VAL A 1 111 ? -0.081 -30.803 -13.259 1.00 51.53 111 VAL A C 1
ATOM 829 O O . VAL A 1 111 ? 0.665 -30.728 -14.237 1.00 51.53 111 VAL A O 1
ATOM 832 N N . LEU A 1 112 ? -0.634 -31.944 -12.859 1.00 56.25 112 LEU A N 1
ATOM 833 C CA . LEU A 1 112 ? -0.654 -33.134 -13.669 1.00 56.25 112 LEU A CA 1
ATOM 834 C C . LEU A 1 112 ? -1.622 -32.811 -14.800 1.00 56.25 112 LEU A C 1
ATOM 836 O O . LEU A 1 112 ? -2.711 -33.358 -14.876 1.00 56.25 112 LEU A O 1
ATOM 840 N N . PHE A 1 113 ? -1.183 -31.979 -15.742 1.00 49.12 113 PHE A N 1
ATOM 841 C CA . PHE A 1 113 ? -1.633 -32.046 -17.115 1.00 49.12 113 PHE A CA 1
ATOM 842 C C . PHE A 1 113 ? -0.979 -33.280 -17.751 1.00 49.12 113 PHE A C 1
ATOM 844 O O . PHE A 1 113 ? -0.338 -33.231 -18.793 1.00 49.12 113 PHE A O 1
ATOM 851 N N . ARG A 1 114 ? -1.144 -34.441 -17.104 1.00 56.84 114 ARG A N 1
ATOM 852 C CA . ARG A 1 114 ? -1.178 -35.714 -17.809 1.00 56.84 114 ARG A CA 1
ATOM 853 C C . ARG A 1 114 ? -2.599 -35.866 -18.325 1.00 56.84 114 ARG A C 1
ATOM 855 O O . ARG A 1 114 ? -3.364 -36.691 -17.849 1.00 56.84 114 ARG A O 1
ATOM 862 N N . SER A 1 115 ? -2.941 -35.059 -19.319 1.00 52.69 115 SER A N 1
ATOM 863 C CA . SER A 1 115 ? -3.999 -35.443 -20.240 1.00 52.69 115 SER A CA 1
ATOM 864 C C . SER A 1 115 ? -3.383 -35.657 -21.612 1.00 52.69 115 SER A C 1
ATOM 866 O O . SER A 1 115 ? -3.613 -34.912 -22.560 1.00 52.69 115 SER A O 1
ATOM 868 N N . SER A 1 116 ? -2.606 -36.737 -21.728 1.00 56.59 116 SER A N 1
ATOM 869 C CA . SER A 1 116 ? -2.232 -37.349 -23.012 1.00 56.59 116 SER A CA 1
ATOM 870 C C . SER A 1 116 ? -3.435 -38.000 -23.720 1.00 56.59 116 SER A C 1
ATOM 872 O O . SER A 1 116 ? -3.266 -38.973 -24.444 1.00 56.59 116 SER A O 1
ATOM 874 N N . HIS A 1 117 ? -4.654 -37.488 -23.523 1.00 57.53 117 HIS A N 1
ATOM 875 C CA . HIS A 1 117 ? -5.871 -38.044 -24.116 1.00 57.53 117 HIS A CA 1
ATOM 876 C C . HIS A 1 117 ? -6.710 -37.022 -24.891 1.00 57.53 117 HIS A C 1
ATOM 878 O O . HIS A 1 117 ? -7.542 -37.432 -25.691 1.00 57.53 117 HIS A O 1
ATOM 884 N N . ILE A 1 118 ? -6.454 -35.713 -24.766 1.00 58.50 118 ILE A N 1
ATOM 885 C CA . ILE A 1 118 ? -7.170 -34.710 -25.581 1.00 58.50 118 ILE A CA 1
ATOM 886 C C . ILE A 1 118 ? -6.606 -34.665 -27.015 1.00 58.50 118 ILE A C 1
ATOM 888 O O . ILE A 1 118 ? -7.360 -34.509 -27.969 1.00 58.50 118 ILE A O 1
ATOM 892 N N . TRP A 1 119 ? -5.304 -34.921 -27.200 1.00 55.06 119 TRP A N 1
ATOM 893 C CA . TRP A 1 119 ? -4.683 -34.985 -28.534 1.00 55.06 119 TRP A CA 1
ATOM 894 C C . TRP A 1 119 ? -5.122 -36.217 -29.351 1.00 55.06 119 TRP A C 1
ATOM 896 O O . TRP A 1 119 ? -5.177 -36.155 -30.576 1.00 55.06 119 TRP A O 1
ATOM 906 N N . LEU A 1 120 ? -5.492 -37.323 -28.689 1.00 55.94 120 LEU A N 1
ATOM 907 C CA . LEU A 1 120 ? -5.968 -38.534 -29.371 1.00 55.94 120 LEU A CA 1
ATOM 908 C C . LEU A 1 120 ? -7.419 -38.428 -29.861 1.00 55.94 120 LEU A C 1
ATOM 910 O O . LEU A 1 120 ? -7.748 -39.057 -30.862 1.00 55.94 120 LEU A O 1
ATOM 914 N N . LEU A 1 121 ? -8.269 -37.620 -29.217 1.00 57.78 121 LEU A N 1
ATOM 915 C CA . LEU A 1 121 ? -9.662 -37.446 -29.651 1.00 57.78 121 LEU A CA 1
ATOM 916 C C . LEU A 1 121 ? -9.781 -36.632 -30.950 1.00 57.78 121 LEU A C 1
ATOM 918 O O . LEU A 1 121 ? -10.658 -36.905 -31.765 1.00 57.78 121 LEU A O 1
ATOM 922 N N . CYS A 1 122 ? -8.877 -35.678 -31.193 1.00 59.56 122 CYS A N 1
ATOM 923 C CA . CYS A 1 122 ? -8.886 -34.915 -32.444 1.00 59.56 122 CYS A CA 1
ATOM 924 C C . CYS A 1 122 ? -8.428 -35.754 -33.650 1.00 59.56 122 CYS A C 1
ATOM 926 O O . CYS A 1 122 ? -8.947 -35.576 -34.749 1.00 59.56 122 CYS A O 1
ATOM 928 N N . VAL A 1 123 ? -7.494 -36.695 -33.465 1.00 62.50 123 VAL A N 1
ATOM 929 C CA . VAL A 1 123 ? -6.990 -37.538 -34.566 1.00 62.50 123 VAL A CA 1
ATOM 930 C C . VAL A 1 123 ? -7.995 -38.634 -34.944 1.00 62.50 123 VAL A C 1
ATOM 932 O O . VAL A 1 123 ? -8.157 -38.929 -36.127 1.00 62.50 123 VAL A O 1
ATOM 935 N N . THR A 1 124 ? -8.736 -39.198 -33.983 1.00 61.19 124 THR A N 1
ATOM 936 C CA . THR A 1 124 ? -9.769 -40.206 -34.285 1.00 61.19 124 THR A CA 1
ATOM 937 C C . THR A 1 124 ? -11.005 -39.612 -34.967 1.00 61.19 124 THR A C 1
ATOM 939 O O . THR A 1 124 ? -11.584 -40.270 -35.833 1.00 61.19 124 THR A O 1
ATOM 942 N N . LEU A 1 125 ? -11.380 -38.361 -34.664 1.00 62.88 125 LEU A N 1
ATOM 943 C CA . LEU A 1 125 ? -12.482 -37.677 -35.356 1.00 62.88 125 LEU A CA 1
ATOM 944 C C . LEU A 1 125 ? -12.151 -37.394 -36.834 1.00 62.88 125 LEU A C 1
ATOM 946 O O . LEU A 1 125 ? -13.021 -37.505 -37.690 1.00 62.88 125 LEU A O 1
ATOM 950 N N . VAL A 1 126 ? -10.892 -37.084 -37.157 1.00 68.38 126 VAL A N 1
ATOM 951 C CA . VAL A 1 126 ? -10.469 -36.842 -38.550 1.00 68.38 126 VAL A CA 1
ATOM 952 C C . VAL A 1 126 ? -10.360 -38.149 -39.346 1.00 68.38 126 VAL A C 1
ATOM 954 O O . VAL A 1 126 ? -10.758 -38.182 -40.508 1.00 68.38 126 VAL A O 1
ATOM 957 N N . MET A 1 127 ? -9.898 -39.246 -38.734 1.00 65.88 127 MET A N 1
ATOM 958 C CA . MET A 1 127 ? -9.802 -40.542 -39.427 1.00 65.88 127 MET A CA 1
ATOM 959 C C . MET A 1 127 ? -11.171 -41.189 -39.686 1.00 65.88 127 MET A C 1
ATOM 961 O O . MET A 1 127 ? -11.400 -41.720 -40.769 1.00 65.88 127 MET A O 1
ATOM 965 N N . THR A 1 128 ? -12.118 -41.080 -38.748 1.00 61.81 128 THR A N 1
ATOM 966 C CA . THR A 1 128 ? -13.488 -41.601 -38.941 1.00 61.81 128 THR A CA 1
ATOM 967 C C . THR A 1 128 ? -14.282 -40.820 -39.994 1.00 61.81 128 THR A C 1
ATOM 969 O O . THR A 1 128 ? -15.157 -41.388 -40.644 1.00 61.81 128 THR A O 1
ATOM 972 N N . LEU A 1 129 ? -13.948 -39.545 -40.229 1.00 62.88 129 LEU A N 1
ATOM 973 C CA . LEU A 1 129 ? -14.583 -38.737 -41.274 1.00 62.88 129 LEU A CA 1
ATOM 974 C C . LEU A 1 129 ? -14.035 -39.028 -42.683 1.00 62.88 129 LEU A C 1
ATOM 976 O O . LEU A 1 129 ? -14.761 -38.871 -43.661 1.00 62.88 129 LEU A O 1
ATOM 980 N N . LEU A 1 130 ? -12.775 -39.466 -42.799 1.00 62.78 130 LEU A N 1
ATOM 981 C CA . LEU A 1 130 ? -12.152 -39.796 -44.089 1.00 62.78 130 LEU A CA 1
ATOM 982 C C . LEU A 1 130 ? -12.517 -41.199 -44.595 1.00 62.78 130 LEU A C 1
ATOM 984 O O . LEU A 1 130 ? -12.544 -41.416 -45.805 1.00 62.78 130 LEU A O 1
ATOM 988 N N . GLU A 1 131 ? -12.853 -42.134 -43.705 1.00 60.97 131 GLU A N 1
ATOM 989 C CA . GLU A 1 131 ? -13.373 -43.455 -44.095 1.00 60.97 131 GLU A CA 1
ATOM 990 C C . GLU A 1 131 ? -14.891 -43.449 -44.346 1.00 60.97 131 GLU A C 1
ATOM 992 O O . GLU A 1 131 ? -15.389 -44.280 -45.097 1.00 60.97 131 GLU A O 1
ATOM 997 N N . GLY A 1 132 ? -15.630 -42.474 -43.806 1.00 57.38 132 GLY A N 1
ATOM 998 C CA . GLY A 1 132 ? -17.072 -42.306 -44.041 1.00 57.38 132 GLY 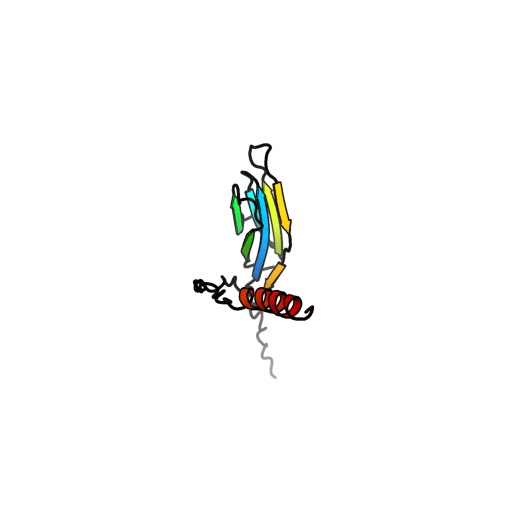A CA 1
ATOM 999 C C . GLY A 1 132 ? -17.452 -41.654 -45.380 1.00 57.38 132 GLY A C 1
ATOM 1000 O O . GLY A 1 132 ? -18.613 -41.294 -45.575 1.00 57.38 132 GLY A O 1
ATOM 1001 N N . GLN A 1 133 ? -16.491 -41.444 -46.285 1.00 56.31 133 GLN A N 1
ATOM 1002 C CA . GLN A 1 133 ? -16.697 -40.869 -47.625 1.00 56.31 133 GLN A CA 1
ATOM 1003 C C . GLN A 1 133 ? -16.144 -41.768 -48.751 1.00 56.31 133 GLN A C 1
ATOM 1005 O O . GLN A 1 133 ? -15.867 -41.282 -49.849 1.00 56.31 133 GLN A O 1
ATOM 1010 N N . ARG A 1 134 ? -15.991 -43.074 -48.499 1.00 54.28 134 ARG A N 1
ATOM 1011 C CA . ARG A 1 134 ? -15.754 -44.088 -49.537 1.00 54.28 134 ARG A CA 1
ATOM 1012 C C . ARG A 1 134 ? -16.873 -45.112 -49.587 1.00 54.28 134 ARG A C 1
ATOM 1014 O O . ARG A 1 134 ? -17.314 -45.547 -48.505 1.00 54.28 134 ARG A O 1
#

Secondary structure (DSSP, 8-state):
-----------------EEEEEEEEE-SS-EEEEEEEETT--S----SEEEES---SS-EEEEEEE--SSSEEEEEEEEPPSSS---EEEEEEEEEES---PPPS----------TTHHHHHHHHHHHHHHTT-

InterPro domains:
  IPR000998 MAM domain [PF00629] (26-101)
  IPR000998 MAM domain [PS50060] (30-102)
  IPR000998 MAM domain [SM00137] (3-102)
  IPR000998 MAM domain [cd06263] (30-100)
  IPR013320 Concanavalin A-like lectin/glucanase domain superfamily [SSF49899] (29-100)
  IPR051560 MAM domain-containing protein [PTHR23282] (30-103)